Protein AF-A0A712CT53-F1 (afdb_monomer_lite)

InterPro domains:
  IPR019647 PhoP regulatory network protein YrbL [PF10707] (1-66)

Secondary structure (DSSP, 8-state):
-TTTTT--BS---GGGEEEEE-SSS-EEEEE-S-BS--SSS-HHHH-HHHHHHHHHHHHHHHHT-HHHHHHHHHHHS--------------

Sequence (91 aa):
YLLDNHIVTMSLKPQNILCQRISESEVVPVVCDNLGESTFIPLATWSTWCCERKLERVWQRFIAQPALAVALERDAQPKDKKRLALTSHEA

pLDDT: mean 77.39, std 14.01, range [36.91, 90.31]

Structure (mmCIF, N/CA/C/O backbone):
data_AF-A0A712CT53-F1
#
_entry.id   AF-A0A712CT53-F1
#
loop_
_atom_site.group_PDB
_atom_site.id
_atom_site.type_symbol
_atom_site.label_atom_id
_atom_site.label_alt_id
_atom_site.label_comp_id
_atom_site.label_asym_id
_atom_site.label_entity_id
_atom_site.label_seq_id
_atom_site.pdbx_PDB_ins_code
_atom_site.Cartn_x
_atom_site.Cartn_y
_atom_site.Cartn_z
_atom_site.occupancy
_atom_site.B_iso_or_equiv
_atom_site.auth_seq_id
_atom_site.auth_comp_id
_atom_site.auth_asym_id
_atom_site.auth_atom_id
_atom_site.pdbx_PDB_model_num
ATOM 1 N N . TYR A 1 1 ? -3.412 -9.802 -0.696 1.00 73.62 1 TYR A N 1
ATOM 2 C CA . TYR A 1 1 ? -4.086 -9.178 -1.856 1.00 73.62 1 TYR A CA 1
ATOM 3 C C . TYR A 1 1 ? -3.151 -8.310 -2.693 1.00 73.62 1 TYR A C 1
ATOM 5 O O . TYR A 1 1 ? -2.902 -8.681 -3.827 1.00 73.62 1 TYR A O 1
ATOM 13 N N . LEU A 1 2 ? -2.636 -7.172 -2.195 1.00 73.56 2 LEU A N 1
ATOM 14 C CA . LEU A 1 2 ? -1.833 -6.249 -3.026 1.00 73.56 2 LEU A CA 1
ATOM 15 C C . LEU A 1 2 ? -0.583 -6.910 -3.634 1.00 73.56 2 LEU A C 1
ATOM 17 O O . LEU A 1 2 ? -0.350 -6.781 -4.829 1.00 73.56 2 LEU A O 1
ATOM 21 N N . LEU A 1 3 ? 0.168 -7.665 -2.827 1.00 73.50 3 LEU A N 1
ATOM 22 C CA . LEU A 1 3 ? 1.325 -8.452 -3.277 1.00 73.50 3 LEU A CA 1
ATOM 23 C C . LEU A 1 3 ? 0.938 -9.516 -4.306 1.00 73.50 3 LEU A C 1
ATOM 25 O O . LEU A 1 3 ? 1.533 -9.575 -5.376 1.00 73.50 3 LEU A O 1
ATOM 29 N N . ASP A 1 4 ? -0.101 -10.290 -3.998 1.00 78.81 4 ASP A N 1
ATOM 30 C CA . ASP A 1 4 ? -0.558 -11.411 -4.829 1.00 78.81 4 ASP A CA 1
ATOM 31 C C . ASP A 1 4 ? -1.074 -10.967 -6.207 1.00 78.81 4 ASP A C 1
ATOM 33 O O . ASP A 1 4 ? -1.074 -11.755 -7.145 1.00 78.81 4 ASP A O 1
ATOM 37 N N . ASN A 1 5 ? -1.512 -9.707 -6.324 1.00 78.62 5 ASN A N 1
ATOM 38 C CA . ASN A 1 5 ? -2.028 -9.114 -7.562 1.00 78.62 5 ASN A CA 1
ATOM 39 C C . ASN A 1 5 ? -1.059 -8.098 -8.195 1.00 78.62 5 ASN A C 1
ATOM 41 O O . ASN A 1 5 ? -1.456 -7.374 -9.106 1.00 78.62 5 ASN A O 1
ATOM 45 N N . HIS A 1 6 ? 0.177 -7.987 -7.690 1.00 76.31 6 HIS A N 1
ATOM 46 C CA . HIS A 1 6 ? 1.190 -7.035 -8.177 1.00 76.31 6 HIS A CA 1
ATOM 47 C C . HIS A 1 6 ? 0.702 -5.579 -8.195 1.00 76.31 6 HIS A C 1
ATOM 49 O O . HIS A 1 6 ? 1.100 -4.769 -9.034 1.00 76.31 6 HIS A O 1
ATOM 55 N N . ILE A 1 7 ? -0.170 -5.234 -7.248 1.00 79.50 7 ILE A N 1
ATOM 56 C CA . ILE A 1 7 ? -0.709 -3.888 -7.102 1.00 79.50 7 ILE A CA 1
ATOM 57 C C . ILE A 1 7 ? 0.252 -3.089 -6.233 1.00 79.50 7 ILE A C 1
ATOM 59 O O . ILE A 1 7 ? 0.392 -3.306 -5.027 1.00 79.50 7 ILE A O 1
ATOM 63 N N . VAL A 1 8 ? 0.901 -2.126 -6.868 1.00 80.44 8 VAL A N 1
ATOM 64 C CA . VAL A 1 8 ? 1.815 -1.193 -6.222 1.00 80.44 8 VAL A CA 1
ATOM 65 C C . VAL A 1 8 ? 1.018 0.007 -5.717 1.00 80.44 8 VAL A C 1
ATOM 67 O O . VAL A 1 8 ? 0.095 0.458 -6.389 1.00 80.44 8 VAL A O 1
ATOM 70 N N . THR A 1 9 ? 1.381 0.551 -4.559 1.00 82.19 9 THR A N 1
ATOM 71 C CA . THR A 1 9 ? 0.917 1.878 -4.138 1.00 82.19 9 THR A CA 1
ATOM 72 C C . THR A 1 9 ? 2.029 2.909 -4.330 1.00 82.19 9 THR A C 1
ATOM 74 O O . THR A 1 9 ? 3.213 2.622 -4.105 1.00 82.19 9 THR A O 1
ATOM 77 N N . MET A 1 10 ? 1.665 4.110 -4.773 1.00 81.25 10 MET A N 1
ATOM 78 C CA . MET A 1 10 ? 2.606 5.212 -4.969 1.00 81.25 10 MET A CA 1
ATOM 79 C C . MET A 1 10 ? 3.121 5.759 -3.639 1.00 81.25 10 MET A C 1
ATOM 81 O O . MET A 1 10 ? 4.312 6.034 -3.480 1.00 81.25 10 MET A O 1
ATOM 85 N N . SER A 1 11 ? 2.213 5.910 -2.683 1.00 81.12 11 SER A N 1
ATOM 86 C CA . SER A 1 11 ? 2.493 6.402 -1.343 1.00 81.12 11 SER A CA 1
ATOM 87 C C . SER A 1 11 ? 1.640 5.670 -0.328 1.00 81.12 11 S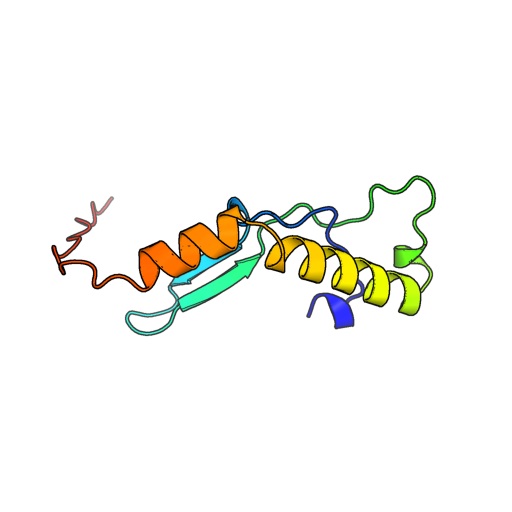ER A C 1
ATOM 89 O O . SER A 1 11 ? 0.699 4.969 -0.679 1.00 81.12 11 SER A O 1
ATOM 91 N N . LEU A 1 12 ? 1.991 5.822 0.942 1.00 84.81 12 LEU A N 1
ATOM 92 C CA . LEU A 1 12 ? 1.086 5.457 2.008 1.00 84.81 12 LEU A CA 1
ATOM 93 C C . LEU A 1 12 ? 1.071 6.538 3.072 1.00 84.81 12 LEU A C 1
ATOM 95 O O . LEU A 1 12 ? 2.108 6.864 3.662 1.00 84.81 12 LEU A O 1
ATOM 99 N N . LYS A 1 13 ? -0.112 7.101 3.292 1.00 83.88 13 LYS A N 1
ATOM 100 C CA . LYS A 1 13 ? -0.344 8.127 4.307 1.00 83.88 13 LYS A CA 1
ATOM 101 C C . LYS A 1 13 ? -1.292 7.600 5.385 1.00 83.88 13 LYS A C 1
ATOM 103 O O . LYS A 1 13 ? -2.244 6.907 5.044 1.00 83.88 13 LYS A O 1
ATOM 108 N N . PRO A 1 14 ? -1.118 7.985 6.663 1.00 82.31 14 PRO A N 1
ATOM 109 C CA . PRO A 1 14 ? -2.026 7.574 7.741 1.00 82.31 14 PRO A CA 1
ATOM 110 C C . PRO A 1 14 ? -3.481 7.953 7.470 1.00 82.31 14 PRO A C 1
ATOM 112 O O . PRO A 1 14 ? -4.388 7.195 7.772 1.00 82.31 14 PRO A O 1
ATOM 115 N N . GLN A 1 15 ? -3.686 9.096 6.816 1.00 82.44 15 GLN A N 1
ATOM 116 C CA . GLN A 1 15 ? -4.998 9.609 6.411 1.00 82.44 15 GLN A CA 1
ATOM 117 C C . GLN A 1 15 ? -5.695 8.731 5.359 1.00 82.44 15 GLN A C 1
ATOM 119 O O . GLN A 1 15 ? -6.913 8.782 5.233 1.00 82.44 15 GLN A O 1
ATOM 124 N N . ASN A 1 16 ? -4.925 7.929 4.621 1.00 83.94 16 ASN A N 1
ATOM 125 C CA . ASN A 1 16 ? -5.406 7.045 3.564 1.00 83.94 16 ASN A CA 1
ATOM 126 C C . ASN A 1 16 ? -5.679 5.624 4.079 1.00 83.94 16 ASN A C 1
ATOM 128 O O . ASN A 1 16 ? -6.040 4.750 3.296 1.00 83.94 16 ASN A O 1
ATOM 132 N N . ILE A 1 17 ? -5.509 5.369 5.381 1.00 85.88 17 ILE A N 1
ATOM 133 C CA . ILE A 1 17 ? -5.942 4.125 6.016 1.00 85.88 17 ILE A CA 1
ATOM 134 C C . ILE A 1 17 ? -7.239 4.417 6.758 1.00 85.88 17 ILE A C 1
ATOM 136 O O . ILE A 1 17 ? -7.256 5.118 7.768 1.00 85.88 17 ILE A O 1
ATOM 140 N N . LEU A 1 18 ? -8.333 3.889 6.227 1.00 86.44 18 LEU A N 1
ATOM 141 C CA . LEU A 1 18 ? -9.668 4.061 6.774 1.00 86.44 18 LEU A CA 1
ATOM 142 C C . LEU A 1 18 ? -10.063 2.841 7.598 1.00 86.44 18 LEU A C 1
ATOM 144 O O . LEU A 1 18 ? -9.625 1.726 7.339 1.00 86.44 18 LEU A O 1
ATOM 148 N N . CYS A 1 19 ? -10.939 3.050 8.571 1.00 86.62 19 CYS A N 1
ATOM 149 C CA . CYS A 1 19 ? -11.547 1.975 9.341 1.00 86.62 19 CYS A CA 1
ATOM 150 C C . CYS A 1 19 ? -12.952 1.718 8.798 1.00 86.62 19 CYS A C 1
ATOM 152 O O . CYS A 1 19 ? -13.866 2.506 9.042 1.00 86.62 19 CYS A O 1
ATOM 154 N N . GLN A 1 20 ? -13.139 0.620 8.070 1.00 87.25 20 GLN A N 1
ATOM 155 C CA . GLN A 1 20 ? -14.460 0.181 7.642 1.00 87.25 20 GLN A CA 1
ATOM 156 C C . GLN A 1 20 ? -15.103 -0.635 8.762 1.00 87.25 20 GLN A C 1
ATOM 158 O O . GLN A 1 20 ? -14.634 -1.715 9.113 1.00 87.25 20 GLN A O 1
ATOM 163 N N . ARG A 1 21 ? -16.196 -0.125 9.328 1.00 86.12 21 ARG A N 1
ATOM 164 C CA . ARG A 1 21 ? -17.005 -0.868 10.297 1.00 86.12 21 ARG A CA 1
ATOM 165 C C . ARG A 1 21 ? -17.933 -1.820 9.543 1.00 86.12 21 ARG A C 1
ATOM 167 O O . ARG A 1 21 ? -18.799 -1.356 8.807 1.00 86.12 21 ARG A O 1
ATOM 174 N N . ILE A 1 22 ? -17.738 -3.126 9.714 1.00 87.19 22 ILE A N 1
ATOM 175 C CA . ILE A 1 22 ? -18.568 -4.169 9.083 1.00 87.19 22 ILE A CA 1
ATOM 176 C C . ILE A 1 22 ? -19.732 -4.546 10.005 1.00 87.19 22 ILE A C 1
ATOM 178 O O . ILE A 1 22 ? -20.845 -4.785 9.547 1.00 87.19 22 ILE A O 1
ATOM 182 N N . SER A 1 23 ? -19.497 -4.545 11.318 1.00 87.12 23 SER A N 1
ATOM 183 C CA . SER A 1 23 ? -20.518 -4.818 12.330 1.00 87.12 23 SER A CA 1
ATOM 184 C C . SER A 1 23 ? -20.294 -3.965 13.576 1.00 87.12 23 SER A C 1
ATOM 186 O O . SER A 1 23 ? -19.355 -3.169 13.653 1.00 87.12 23 SER A O 1
ATOM 188 N N . GLU A 1 24 ? -21.139 -4.119 14.598 1.00 81.19 24 GLU A N 1
ATOM 189 C CA . GLU A 1 24 ? -20.925 -3.380 15.840 1.00 81.19 24 GLU A CA 1
ATOM 190 C C . GLU A 1 24 ? -19.591 -3.697 16.522 1.00 81.19 24 GLU A C 1
ATOM 192 O O . GLU A 1 24 ? -19.045 -2.822 17.196 1.00 81.19 24 GLU A O 1
ATOM 197 N N . SER A 1 25 ? -19.079 -4.908 16.295 1.00 84.75 25 SER A N 1
ATOM 198 C CA . SER A 1 25 ? -17.878 -5.461 16.925 1.00 84.75 25 SER A CA 1
ATOM 199 C C . SER A 1 25 ? -16.676 -5.576 15.986 1.00 84.75 25 SER A C 1
ATOM 201 O O . SER A 1 25 ? -15.557 -5.758 16.458 1.00 84.75 25 SER A O 1
ATOM 203 N N . GLU A 1 26 ? -16.887 -5.448 14.674 1.00 84.06 26 GLU A N 1
ATOM 204 C CA . GLU A 1 26 ? -15.861 -5.709 13.669 1.00 84.06 26 GLU A CA 1
ATOM 205 C C . GLU A 1 26 ? -15.526 -4.454 12.867 1.00 84.06 26 GLU A C 1
ATOM 207 O O . GLU A 1 26 ? -16.388 -3.811 12.255 1.00 84.06 26 GLU A O 1
ATOM 212 N N . VAL A 1 27 ? -14.236 -4.132 12.857 1.00 86.81 27 VAL A N 1
ATOM 213 C CA . VAL A 1 27 ? -13.656 -3.033 12.095 1.00 86.81 27 VAL A CA 1
ATOM 214 C C . VAL A 1 27 ? -12.483 -3.581 11.301 1.00 86.81 27 VAL A C 1
ATOM 216 O O . VAL A 1 27 ? -11.580 -4.194 11.868 1.00 86.81 27 VAL A O 1
ATOM 219 N N . VAL A 1 28 ? -12.488 -3.335 9.995 1.00 86.75 28 VAL A N 1
ATOM 220 C CA . VAL A 1 28 ? -11.434 -3.758 9.075 1.00 86.75 28 VAL A CA 1
ATOM 221 C C . VAL A 1 28 ? -10.724 -2.522 8.526 1.00 86.75 28 VAL A C 1
ATOM 223 O O . VAL A 1 28 ? -11.386 -1.601 8.040 1.00 86.75 28 VAL A O 1
ATOM 226 N N . PRO A 1 29 ? -9.384 -2.460 8.595 1.00 83.25 29 PRO A N 1
ATOM 227 C CA . PRO A 1 29 ? -8.638 -1.383 7.970 1.00 83.25 29 PRO A CA 1
ATOM 228 C C . PRO A 1 29 ? -8.666 -1.535 6.445 1.00 83.25 29 PRO A C 1
ATOM 230 O O . PRO A 1 29 ? -8.368 -2.599 5.903 1.00 83.25 29 PRO A O 1
ATOM 233 N N . VAL A 1 30 ? -8.986 -0.451 5.749 1.00 86.06 30 VAL A N 1
ATOM 234 C CA . VAL A 1 30 ? -9.023 -0.361 4.290 1.00 86.06 30 VAL A CA 1
ATOM 235 C C . VAL A 1 30 ? -8.016 0.685 3.844 1.00 86.06 30 VAL A C 1
ATOM 237 O O . VAL A 1 30 ? -8.006 1.811 4.338 1.00 86.06 30 VAL A O 1
ATOM 240 N N . VAL A 1 31 ? -7.158 0.314 2.898 1.00 85.31 31 VAL A N 1
ATOM 241 C CA . VAL A 1 31 ? -6.200 1.241 2.291 1.00 85.31 31 VAL A CA 1
ATOM 242 C C . VAL A 1 31 ? -6.867 1.926 1.099 1.00 85.31 31 VAL A C 1
ATOM 244 O O . VAL A 1 31 ? -7.181 1.281 0.102 1.00 85.31 31 VAL A O 1
ATOM 247 N N . CYS A 1 32 ? -7.053 3.236 1.203 1.00 82.56 32 CYS A N 1
ATOM 248 C CA . CYS A 1 32 ? -7.580 4.122 0.170 1.00 82.56 32 CYS A CA 1
ATOM 249 C C . CYS A 1 32 ? -6.484 5.108 -0.258 1.00 82.56 32 CYS A C 1
ATOM 251 O O . CYS A 1 32 ? -6.541 6.292 0.063 1.00 82.56 32 CYS A O 1
ATOM 253 N N . ASP A 1 33 ? -5.454 4.610 -0.943 1.00 82.12 33 ASP A N 1
ATOM 254 C CA . ASP A 1 33 ? -4.340 5.421 -1.454 1.00 82.12 33 ASP A CA 1
ATOM 255 C C . ASP A 1 33 ? -4.239 5.325 -2.983 1.00 82.12 33 ASP A C 1
ATOM 257 O O . ASP A 1 33 ? -4.919 4.526 -3.631 1.00 82.12 33 ASP A O 1
ATOM 261 N N . ASN A 1 34 ? -3.358 6.136 -3.560 1.00 81.38 34 ASN A N 1
ATOM 262 C CA . ASN A 1 34 ? -3.048 6.147 -4.977 1.00 81.38 34 ASN A CA 1
ATOM 263 C C . ASN A 1 34 ? -2.373 4.829 -5.379 1.00 81.38 34 ASN A C 1
ATOM 265 O O . ASN A 1 34 ? -1.187 4.605 -5.114 1.00 81.38 34 ASN A O 1
ATOM 269 N N . LEU A 1 35 ? -3.131 3.972 -6.061 1.00 79.06 35 LEU A N 1
ATOM 270 C CA . LEU A 1 35 ? -2.623 2.753 -6.679 1.00 79.06 35 LEU A CA 1
ATOM 271 C C . LEU A 1 35 ? -1.855 3.082 -7.966 1.00 79.06 35 LEU A C 1
ATOM 273 O O . LEU A 1 35 ? -2.201 4.010 -8.696 1.00 79.06 35 LEU A O 1
ATOM 277 N N . GLY A 1 36 ? -0.830 2.288 -8.256 1.00 77.50 36 GLY A N 1
ATOM 278 C CA . GLY A 1 36 ? -0.009 2.392 -9.453 1.00 77.50 36 GLY A CA 1
ATOM 279 C C . GLY A 1 36 ? 1.449 2.756 -9.184 1.00 77.50 36 GLY A C 1
ATOM 280 O O . GLY A 1 36 ? 1.940 2.816 -8.053 1.00 77.50 36 GLY A O 1
ATOM 281 N N . GLU A 1 37 ? 2.161 2.972 -10.282 1.00 82.31 37 GLU A N 1
ATOM 282 C CA . GLU A 1 37 ? 3.572 3.324 -10.307 1.00 82.31 37 GLU A CA 1
ATOM 283 C C . GLU A 1 37 ? 3.735 4.710 -10.933 1.00 82.31 37 GLU A C 1
ATOM 285 O O . GLU A 1 37 ? 3.164 4.990 -11.984 1.00 82.31 37 GLU A O 1
ATOM 290 N N . SER A 1 38 ? 4.516 5.575 -10.290 1.00 81.06 38 SER A N 1
ATOM 291 C CA . SER A 1 38 ? 4.849 6.909 -10.808 1.00 81.06 38 SER A CA 1
ATOM 292 C C . SER A 1 38 ? 6.330 7.069 -11.103 1.00 81.06 38 SER A C 1
ATOM 294 O O . SER A 1 38 ? 6.785 8.175 -11.398 1.00 81.06 38 SER A O 1
ATOM 296 N N . THR A 1 39 ? 7.119 6.005 -10.949 1.00 81.69 39 THR A N 1
ATOM 297 C CA . THR A 1 39 ? 8.524 6.031 -11.335 1.00 81.69 39 THR A CA 1
ATOM 298 C C . THR A 1 39 ? 8.648 6.073 -12.850 1.00 81.69 39 THR A C 1
ATOM 300 O O . THR A 1 39 ? 7.927 5.391 -13.571 1.00 81.69 39 THR A O 1
ATOM 303 N N . PHE A 1 40 ? 9.622 6.845 -13.333 1.00 82.88 40 PHE A N 1
ATOM 304 C CA . PHE A 1 40 ? 9.922 6.977 -14.761 1.00 82.88 40 PHE A CA 1
ATOM 305 C C . PHE A 1 40 ? 10.183 5.623 -15.444 1.00 82.88 40 PHE A C 1
ATOM 307 O O . PHE A 1 40 ? 9.803 5.420 -16.591 1.00 82.88 40 PHE A O 1
ATOM 314 N N . ILE A 1 41 ? 10.791 4.681 -14.713 1.00 85.38 41 ILE A N 1
ATOM 315 C CA . ILE A 1 41 ? 10.937 3.284 -15.130 1.00 85.38 41 ILE A CA 1
ATOM 316 C C . ILE A 1 41 ? 10.075 2.422 -14.195 1.00 85.38 41 ILE A C 1
ATOM 318 O O . ILE A 1 41 ? 10.387 2.347 -12.9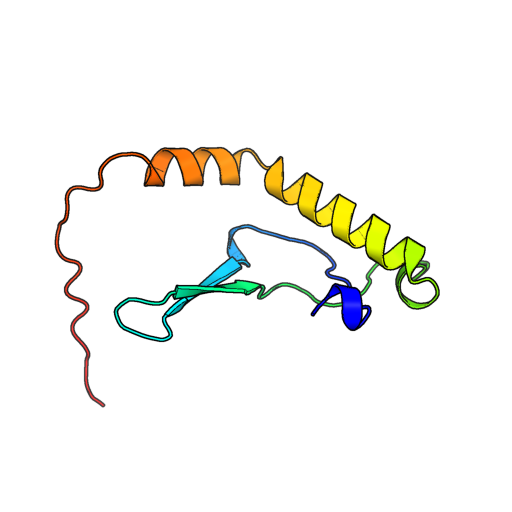99 1.00 85.38 41 ILE A O 1
ATOM 322 N N . PRO A 1 42 ? 9.008 1.769 -14.686 1.00 83.38 42 PRO A N 1
ATOM 323 C CA . PRO A 1 42 ? 8.060 1.044 -13.847 1.00 83.38 42 PRO A CA 1
ATOM 324 C C . PRO A 1 42 ? 8.532 -0.390 -13.558 1.00 83.38 42 PRO A C 1
ATOM 326 O O . PRO A 1 42 ? 7.888 -1.371 -13.920 1.00 83.38 42 PRO A O 1
ATOM 329 N N . LEU A 1 43 ? 9.679 -0.536 -12.887 1.00 86.00 43 LEU A N 1
ATOM 330 C CA . LEU A 1 43 ? 10.281 -1.852 -12.614 1.00 86.00 43 LEU A CA 1
ATOM 331 C C . LEU A 1 43 ? 9.350 -2.788 -11.832 1.00 86.00 43 LEU A C 1
ATOM 333 O O . LEU A 1 43 ? 9.366 -3.996 -12.049 1.00 86.00 43 LEU A O 1
ATOM 337 N N . ALA A 1 44 ? 8.530 -2.235 -10.938 1.00 83.50 44 ALA A N 1
ATOM 338 C CA . ALA A 1 44 ? 7.561 -3.000 -10.160 1.00 83.50 44 ALA A CA 1
ATOM 339 C C . ALA A 1 44 ? 6.429 -3.594 -11.019 1.00 83.50 44 ALA A C 1
ATOM 341 O O . ALA A 1 44 ? 5.828 -4.583 -10.620 1.00 83.50 44 ALA A O 1
ATOM 342 N N . THR A 1 45 ? 6.170 -3.039 -12.206 1.00 82.56 45 THR A N 1
ATOM 343 C CA . THR A 1 45 ? 5.201 -3.589 -13.166 1.00 82.56 45 THR A CA 1
ATOM 344 C C . THR A 1 45 ? 5.757 -4.806 -13.905 1.00 82.56 45 THR A C 1
ATOM 346 O O . THR A 1 45 ? 4.996 -5.684 -14.294 1.00 82.56 45 THR A O 1
ATOM 349 N N . TRP A 1 46 ? 7.075 -4.875 -14.111 1.00 84.38 46 TRP A N 1
ATOM 350 C CA . TRP A 1 46 ? 7.712 -5.944 -14.896 1.00 84.38 46 TRP A CA 1
ATOM 351 C C . TRP A 1 46 ? 8.387 -7.018 -14.045 1.00 84.38 46 TRP A C 1
ATOM 353 O O . TRP A 1 46 ? 8.693 -8.096 -14.546 1.00 84.38 46 TRP A O 1
ATOM 363 N N . SER A 1 47 ? 8.641 -6.735 -12.768 1.00 88.12 47 SER A N 1
ATOM 364 C CA . SER A 1 47 ? 9.315 -7.648 -11.851 1.00 88.12 47 SER A CA 1
ATOM 365 C C . SER A 1 47 ? 8.586 -7.721 -10.517 1.00 88.12 47 SER A C 1
ATOM 367 O O . SER A 1 47 ? 8.484 -6.734 -9.783 1.00 88.12 47 SER A O 1
ATOM 369 N N . THR A 1 48 ? 8.150 -8.932 -10.167 1.00 86.69 48 THR A N 1
ATOM 370 C CA . THR A 1 48 ? 7.532 -9.234 -8.871 1.00 86.69 48 THR A CA 1
ATOM 371 C C . THR A 1 48 ? 8.464 -8.893 -7.715 1.00 86.69 48 THR A C 1
ATOM 373 O O . THR A 1 48 ? 8.047 -8.238 -6.767 1.00 86.69 48 THR A O 1
ATOM 376 N N . TRP A 1 49 ? 9.753 -9.214 -7.839 1.00 90.00 49 TRP A N 1
ATOM 377 C CA . TRP A 1 49 ? 10.746 -8.877 -6.820 1.00 90.00 49 TRP A CA 1
ATOM 378 C C . TRP A 1 49 ? 10.856 -7.360 -6.599 1.00 90.00 49 TRP A C 1
ATOM 380 O O . TRP A 1 49 ? 10.916 -6.881 -5.463 1.00 90.00 49 TRP A O 1
ATOM 390 N N . CYS A 1 50 ? 10.830 -6.571 -7.681 1.00 88.31 50 CYS A N 1
ATOM 391 C CA . CYS A 1 50 ? 10.831 -5.112 -7.576 1.00 88.31 50 CYS A CA 1
ATOM 392 C C . CYS A 1 50 ? 9.544 -4.583 -6.926 1.00 88.31 50 CYS A C 1
ATOM 394 O O . CYS A 1 50 ? 9.621 -3.637 -6.137 1.00 88.31 50 CYS A O 1
ATOM 396 N N . CYS A 1 51 ? 8.389 -5.187 -7.226 1.00 88.06 51 CYS A N 1
ATOM 397 C CA . CYS A 1 51 ? 7.106 -4.870 -6.597 1.00 88.06 51 CYS A CA 1
ATOM 398 C C . CYS A 1 51 ? 7.148 -5.114 -5.084 1.00 88.06 51 CYS A C 1
ATOM 400 O O . CYS A 1 51 ? 6.883 -4.193 -4.310 1.00 88.06 51 CYS A O 1
ATOM 402 N N . GLU A 1 52 ? 7.572 -6.304 -4.659 1.00 89.19 52 GLU A N 1
ATOM 403 C CA . GLU A 1 52 ? 7.692 -6.689 -3.249 1.00 89.19 52 GLU A CA 1
ATOM 404 C C . GLU A 1 52 ? 8.595 -5.727 -2.475 1.00 89.19 52 GLU A C 1
ATOM 406 O O . GLU A 1 52 ? 8.181 -5.119 -1.486 1.00 89.19 52 GLU A O 1
ATOM 411 N N . ARG A 1 53 ? 9.814 -5.500 -2.976 1.00 90.25 53 ARG A N 1
ATOM 412 C CA . ARG A 1 53 ? 10.787 -4.589 -2.355 1.00 90.25 53 ARG A CA 1
ATOM 413 C C . ARG A 1 53 ? 10.307 -3.146 -2.341 1.00 90.25 53 ARG A C 1
ATOM 415 O O . ARG A 1 53 ? 10.691 -2.372 -1.462 1.00 90.25 53 ARG A O 1
ATOM 422 N N . LYS A 1 54 ? 9.539 -2.717 -3.344 1.00 89.06 54 LYS A N 1
ATOM 423 C CA . LYS A 1 54 ? 8.962 -1.373 -3.348 1.00 89.06 54 LYS A CA 1
ATOM 424 C C . LYS A 1 54 ? 7.873 -1.257 -2.287 1.00 89.06 54 LYS A C 1
ATOM 426 O O . LYS A 1 54 ? 7.920 -0.306 -1.508 1.00 89.06 54 LYS A O 1
ATOM 431 N N . LEU A 1 55 ? 6.950 -2.211 -2.228 1.00 88.00 55 LEU A N 1
ATOM 432 C CA . LEU A 1 55 ? 5.860 -2.190 -1.260 1.00 88.00 55 LEU A CA 1
ATOM 433 C C . LEU A 1 55 ? 6.386 -2.263 0.176 1.00 88.00 55 LEU A C 1
ATOM 435 O O . LEU A 1 55 ? 5.980 -1.466 1.016 1.00 88.00 55 LEU A O 1
ATOM 439 N N . GLU A 1 56 ? 7.361 -3.135 0.431 1.00 89.81 56 GLU A N 1
ATOM 440 C CA . GLU A 1 56 ? 8.031 -3.246 1.726 1.00 89.81 56 GLU A CA 1
ATOM 441 C C . GLU A 1 56 ? 8.651 -1.912 2.151 1.00 89.81 56 GLU A C 1
ATOM 443 O O . GLU A 1 56 ? 8.411 -1.444 3.260 1.00 89.81 56 GLU A O 1
ATOM 448 N N . ARG A 1 57 ? 9.377 -1.230 1.254 1.00 89.81 57 ARG A N 1
ATOM 449 C CA . ARG A 1 57 ? 9.944 0.096 1.546 1.00 89.81 57 ARG A CA 1
ATOM 450 C C . ARG A 1 57 ? 8.873 1.137 1.858 1.00 89.81 57 ARG A C 1
ATOM 452 O O . ARG A 1 57 ? 9.089 1.968 2.738 1.00 89.81 57 ARG A O 1
ATOM 459 N N . VAL A 1 58 ? 7.749 1.128 1.142 1.00 88.69 58 VAL A N 1
ATOM 460 C CA . VAL A 1 58 ? 6.627 2.039 1.421 1.00 88.69 58 VAL A CA 1
ATOM 461 C C . VAL A 1 58 ? 6.047 1.756 2.805 1.00 88.69 58 VAL A C 1
ATOM 463 O O . VAL A 1 58 ? 5.839 2.691 3.575 1.00 88.69 58 VAL A O 1
ATOM 466 N N . TRP A 1 59 ? 5.867 0.483 3.153 1.00 88.06 59 TRP A N 1
ATOM 467 C CA . TRP A 1 59 ? 5.335 0.073 4.450 1.00 88.06 59 TRP A CA 1
ATOM 468 C C . TRP A 1 59 ? 6.281 0.425 5.604 1.00 88.06 59 TRP A C 1
ATOM 470 O O . TRP A 1 59 ? 5.860 1.008 6.598 1.00 88.06 59 TRP A O 1
ATOM 480 N N . GLN A 1 60 ? 7.583 0.178 5.440 1.00 90.31 60 GLN A N 1
ATOM 481 C CA . GLN A 1 60 ? 8.607 0.566 6.414 1.00 90.31 60 GLN A CA 1
ATOM 482 C C . GLN A 1 60 ? 8.6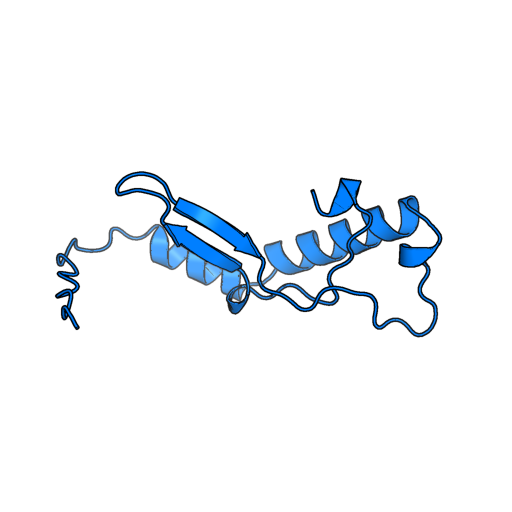32 2.080 6.635 1.00 90.31 60 GLN A C 1
ATOM 484 O O . GLN A 1 60 ? 8.648 2.550 7.770 1.00 90.31 60 GLN A O 1
ATOM 489 N N . ARG A 1 61 ? 8.573 2.863 5.550 1.00 89.38 61 ARG A N 1
ATOM 490 C CA . ARG A 1 61 ? 8.494 4.327 5.641 1.00 89.38 61 ARG A CA 1
ATOM 491 C C . ARG A 1 61 ? 7.243 4.781 6.367 1.00 89.38 61 ARG A C 1
ATOM 493 O O . ARG A 1 61 ? 7.331 5.736 7.122 1.00 89.38 61 ARG A O 1
ATOM 500 N N . PHE A 1 62 ? 6.111 4.131 6.121 1.00 87.94 62 PHE A N 1
ATOM 501 C CA . PHE A 1 62 ? 4.852 4.427 6.789 1.00 87.94 62 PHE A CA 1
ATOM 502 C C . PHE A 1 62 ? 4.917 4.159 8.295 1.00 87.94 62 PHE A C 1
ATOM 504 O O . PHE A 1 62 ? 4.588 5.047 9.075 1.00 87.94 62 PHE A O 1
ATOM 511 N N . ILE A 1 63 ? 5.409 2.984 8.698 1.00 87.69 63 ILE A N 1
ATOM 512 C CA . ILE A 1 63 ? 5.563 2.611 10.112 1.00 87.69 63 ILE A CA 1
ATOM 513 C C . ILE A 1 63 ? 6.524 3.568 10.827 1.00 87.69 63 ILE A C 1
ATOM 515 O O . ILE A 1 63 ? 6.277 3.963 11.962 1.00 87.69 63 ILE A O 1
ATOM 519 N N . ALA A 1 64 ? 7.591 3.990 10.148 1.00 88.56 64 ALA A N 1
ATOM 520 C CA . ALA A 1 64 ? 8.566 4.931 10.687 1.00 88.56 64 ALA A CA 1
ATOM 521 C C . ALA A 1 64 ? 8.060 6.387 10.778 1.00 88.56 64 ALA A C 1
ATOM 523 O O . ALA A 1 64 ? 8.801 7.248 11.255 1.00 88.56 64 ALA A O 1
ATOM 524 N N . GLN A 1 65 ? 6.842 6.712 10.316 1.00 86.62 65 GLN A N 1
ATOM 525 C CA . GLN A 1 65 ? 6.334 8.086 10.386 1.00 86.62 65 GLN A CA 1
ATOM 526 C C . GLN A 1 65 ? 6.073 8.497 11.844 1.00 86.62 65 GLN A C 1
ATOM 528 O O . GLN A 1 65 ? 5.234 7.885 12.508 1.00 86.62 65 GLN A O 1
ATOM 533 N N . PRO A 1 66 ? 6.670 9.603 12.329 1.00 83.38 66 PRO A N 1
ATOM 534 C CA . PRO A 1 66 ? 6.426 10.088 13.690 1.00 83.38 66 PRO A CA 1
ATOM 535 C C . PRO A 1 66 ? 4.947 10.384 13.964 1.00 83.38 66 PRO A C 1
ATOM 537 O O . PRO A 1 66 ? 4.457 10.159 15.064 1.00 83.38 66 PRO A O 1
ATOM 540 N N . ALA A 1 67 ? 4.211 10.844 12.947 1.00 80.06 67 ALA A N 1
ATOM 541 C CA . ALA A 1 67 ? 2.779 11.111 13.051 1.00 80.06 67 ALA A CA 1
ATOM 542 C C . ALA A 1 67 ? 1.960 9.855 13.397 1.00 80.06 67 ALA A C 1
ATOM 544 O O . ALA A 1 67 ? 0.971 9.960 14.119 1.00 80.06 67 ALA A O 1
ATOM 545 N N . LEU A 1 68 ? 2.380 8.680 12.913 1.00 80.94 68 LEU A N 1
ATOM 546 C CA . LEU A 1 68 ? 1.741 7.410 13.247 1.00 80.94 68 LEU A CA 1
ATOM 547 C C . LEU A 1 68 ? 2.031 7.025 14.701 1.00 80.94 68 LEU A C 1
ATOM 549 O O . LEU A 1 68 ? 1.103 6.678 15.424 1.00 80.94 68 LEU A O 1
ATOM 553 N N . ALA A 1 69 ? 3.282 7.157 15.151 1.00 80.38 69 ALA A N 1
ATOM 554 C CA . ALA A 1 69 ? 3.655 6.899 16.543 1.00 80.38 69 ALA A CA 1
ATOM 555 C C . ALA A 1 69 ? 2.860 7.785 17.520 1.00 80.38 69 ALA A C 1
ATOM 557 O O . ALA A 1 69 ? 2.244 7.279 18.454 1.00 80.38 69 ALA A O 1
ATOM 558 N N . VAL A 1 70 ? 2.765 9.090 17.239 1.00 81.50 70 VAL A N 1
ATOM 559 C CA . VAL A 1 70 ? 1.980 10.037 18.050 1.00 81.50 70 VAL A CA 1
ATOM 560 C C . VAL A 1 70 ? 0.485 9.692 18.051 1.00 81.50 70 VAL A C 1
ATOM 562 O O . VAL A 1 70 ? -0.184 9.844 19.073 1.00 81.50 70 VAL A O 1
ATOM 565 N N . ALA A 1 71 ? -0.070 9.240 16.921 1.00 76.50 71 ALA A N 1
ATOM 566 C CA . ALA A 1 71 ? -1.467 8.811 16.851 1.00 76.50 71 ALA A CA 1
ATOM 567 C C . ALA A 1 71 ? -1.727 7.554 17.700 1.00 76.50 71 ALA A C 1
ATOM 569 O O . ALA A 1 71 ? -2.707 7.516 18.442 1.00 76.50 71 ALA A O 1
ATOM 570 N N . LEU A 1 72 ? -0.821 6.572 17.652 1.00 78.31 72 LEU A N 1
ATOM 571 C CA . LEU A 1 72 ? -0.902 5.351 18.459 1.00 78.31 72 LEU A CA 1
ATOM 572 C C . LEU A 1 72 ? -0.789 5.648 19.963 1.00 78.31 72 LEU A C 1
ATOM 574 O O . LEU A 1 72 ? -1.560 5.108 20.753 1.00 78.31 72 LEU A O 1
ATOM 578 N N . GLU A 1 73 ? 0.113 6.547 20.366 1.00 77.19 73 GLU A N 1
ATOM 579 C CA . GLU A 1 73 ? 0.249 6.975 21.767 1.00 77.19 73 GLU A CA 1
ATOM 580 C C . GLU A 1 73 ? -1.002 7.703 22.283 1.00 77.19 73 GLU A C 1
ATOM 582 O O . GLU A 1 73 ? -1.416 7.497 23.425 1.00 77.19 73 GLU A O 1
ATOM 587 N N . ARG A 1 74 ? -1.641 8.527 21.442 1.00 72.50 74 ARG A N 1
ATOM 588 C CA . ARG A 1 74 ? -2.894 9.222 21.781 1.00 72.50 74 ARG A CA 1
ATOM 589 C C . ARG A 1 74 ? -4.071 8.273 21.980 1.00 72.50 74 ARG A C 1
ATOM 591 O O . ARG A 1 74 ? -4.901 8.535 22.845 1.00 72.50 74 ARG A O 1
ATOM 598 N N . ASP A 1 75 ? -4.153 7.200 21.199 1.00 64.31 75 ASP A N 1
ATOM 599 C CA . ASP A 1 75 ? -5.215 6.198 21.332 1.00 64.31 75 ASP A CA 1
ATOM 600 C C . ASP A 1 75 ? -4.970 5.210 22.484 1.00 64.31 75 ASP A C 1
ATOM 602 O O . ASP A 1 75 ? -5.931 4.657 23.020 1.00 64.31 75 ASP A O 1
ATOM 606 N N . ALA A 1 76 ? -3.716 5.023 22.910 1.00 61.56 76 ALA A N 1
ATOM 607 C CA . ALA A 1 76 ? -3.365 4.223 24.085 1.00 61.56 76 ALA A CA 1
ATOM 608 C C . ALA A 1 76 ? -3.711 4.910 25.421 1.00 61.56 76 ALA A C 1
ATOM 610 O O . ALA A 1 76 ? -3.793 4.245 26.456 1.00 61.56 76 ALA A O 1
ATOM 611 N N . GLN A 1 77 ? -3.930 6.230 25.421 1.00 55.25 77 GLN A N 1
ATOM 612 C CA . GLN A 1 77 ? -4.472 6.930 26.583 1.00 55.25 77 GLN A CA 1
ATOM 613 C C . GLN A 1 77 ? -5.951 6.555 26.766 1.00 55.25 77 GLN A C 1
ATOM 615 O O . GLN A 1 77 ? -6.702 6.549 25.787 1.00 55.25 77 GLN A O 1
ATOM 620 N N . PRO A 1 78 ? -6.410 6.256 27.996 1.00 50.19 78 PRO A N 1
ATOM 621 C CA . PRO A 1 78 ? -7.799 5.899 28.238 1.00 50.19 78 PRO A CA 1
ATOM 622 C C . PRO A 1 78 ? -8.698 7.073 27.841 1.00 50.19 78 PRO A C 1
ATOM 624 O O . PRO A 1 78 ? -8.797 8.075 28.546 1.00 50.19 78 PRO A O 1
ATOM 627 N N . LYS A 1 79 ? -9.352 6.954 26.681 1.00 56.00 79 LYS A N 1
ATOM 628 C CA . LYS A 1 79 ? -10.405 7.879 26.271 1.00 56.00 79 LYS A CA 1
ATOM 629 C C . LYS A 1 79 ? -11.539 7.741 27.275 1.00 56.00 79 LYS A C 1
ATOM 631 O O . LYS A 1 79 ? -12.208 6.705 27.313 1.00 56.00 79 LYS A O 1
ATOM 636 N N . ASP A 1 80 ? -11.761 8.790 28.064 1.00 53.88 80 ASP A N 1
ATOM 637 C CA . ASP A 1 80 ? -13.010 8.987 28.792 1.00 53.88 80 ASP A CA 1
ATOM 638 C C . ASP A 1 80 ? -14.157 8.703 27.820 1.00 53.88 80 ASP A C 1
ATOM 640 O O . ASP A 1 80 ? -14.319 9.395 26.809 1.00 53.88 80 ASP A O 1
ATOM 644 N N . LYS A 1 81 ? -14.910 7.628 28.082 1.00 47.75 81 L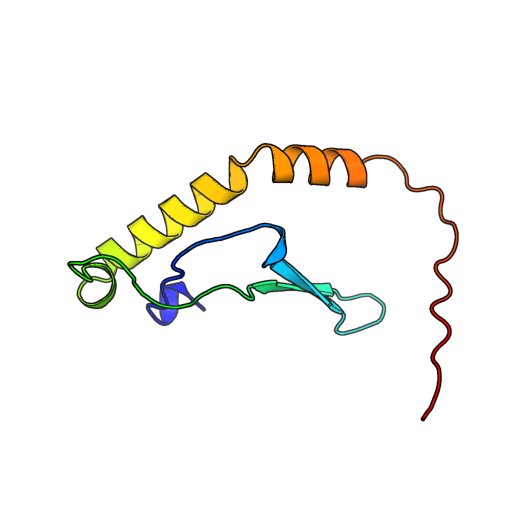YS A N 1
ATOM 645 C CA . LYS A 1 81 ? -16.016 7.150 27.246 1.00 47.75 81 LYS A CA 1
ATOM 646 C C . LYS A 1 81 ? -17.178 8.147 27.295 1.00 47.75 81 LYS A C 1
ATOM 648 O O . LYS A 1 81 ? -18.254 7.841 27.802 1.00 47.75 81 LYS A O 1
ATOM 653 N N . LYS A 1 82 ? -17.017 9.339 26.723 1.00 45.03 82 LYS A N 1
ATOM 654 C CA . LYS A 1 82 ? -18.159 10.140 26.293 1.00 45.03 82 LYS A CA 1
ATOM 655 C C . LYS A 1 82 ? -18.680 9.509 25.015 1.00 45.03 82 LYS A C 1
ATOM 657 O O . LYS A 1 82 ? -18.179 9.744 23.922 1.00 45.03 82 LYS A O 1
ATOM 662 N N . ARG A 1 83 ? -19.649 8.620 25.235 1.00 45.31 83 ARG A N 1
ATOM 663 C CA . ARG A 1 83 ? -20.590 8.021 24.288 1.00 45.31 83 ARG A CA 1
ATOM 664 C C . ARG A 1 83 ? -20.817 8.972 23.103 1.00 45.31 83 ARG A C 1
ATOM 666 O O . ARG A 1 83 ? -21.605 9.907 23.201 1.00 45.31 83 ARG A O 1
ATOM 673 N N . LEU A 1 84 ? -20.100 8.747 22.002 1.00 49.16 84 LEU A N 1
ATOM 674 C CA . LEU A 1 84 ? -20.399 9.356 20.709 1.00 49.16 84 LEU A CA 1
ATOM 675 C C . LEU A 1 84 ? -21.711 8.731 20.232 1.00 49.16 84 LEU A C 1
ATOM 677 O O . LEU A 1 84 ? -21.724 7.730 19.521 1.00 49.16 84 LEU A O 1
ATOM 681 N N . ALA A 1 85 ? -22.824 9.277 20.716 1.00 42.84 85 ALA A N 1
ATOM 682 C CA . ALA A 1 85 ? -24.136 9.033 20.150 1.00 42.84 85 ALA A CA 1
ATOM 683 C C . ALA A 1 85 ? -24.172 9.757 18.800 1.00 42.84 85 ALA A C 1
ATOM 685 O O . ALA A 1 85 ? -24.498 10.938 18.720 1.00 42.84 85 ALA A O 1
ATOM 686 N N . LEU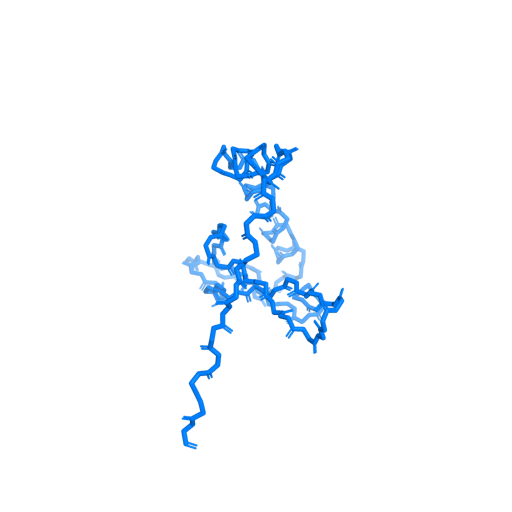 A 1 86 ? -23.743 9.060 17.750 1.00 50.78 86 LEU A N 1
ATOM 687 C CA . LEU A 1 86 ? -23.998 9.467 16.376 1.00 50.78 86 LEU A CA 1
ATOM 688 C C . LEU A 1 86 ? -25.495 9.278 16.138 1.00 50.78 86 LEU A C 1
ATOM 690 O O . LEU A 1 86 ? -25.968 8.157 15.974 1.00 50.78 86 LEU A O 1
ATOM 694 N N . THR A 1 87 ? -26.245 10.374 16.204 1.00 49.34 87 THR A N 1
ATOM 695 C CA . THR A 1 87 ? -27.654 10.406 15.821 1.00 49.34 87 THR A CA 1
ATOM 696 C C . THR A 1 87 ? -27.739 10.138 14.324 1.00 49.34 87 THR A C 1
ATOM 698 O O . THR A 1 87 ? -27.361 10.978 13.507 1.00 49.34 87 THR A O 1
ATOM 701 N N . SER A 1 88 ? -28.196 8.943 13.969 1.00 51.91 88 SER A N 1
ATOM 702 C CA . SER A 1 88 ? -28.653 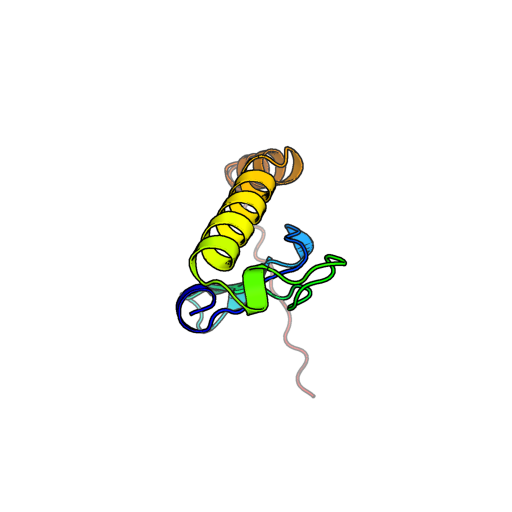8.609 12.628 1.00 51.91 88 SER A CA 1
ATOM 703 C C . SER A 1 88 ? -29.801 9.547 12.261 1.00 51.91 88 SER A C 1
ATOM 705 O O . SER A 1 88 ? -30.883 9.456 12.835 1.00 51.91 88 SER A O 1
ATOM 707 N N . HIS A 1 89 ? -29.557 10.468 11.333 1.00 46.94 89 HIS A N 1
ATOM 708 C CA . HIS A 1 89 ? -30.638 11.097 10.587 1.00 46.94 89 HIS A CA 1
ATOM 709 C C . HIS A 1 89 ? -31.059 10.113 9.493 1.00 46.94 89 HIS A C 1
ATOM 711 O O . HIS A 1 89 ? -30.277 9.824 8.588 1.00 46.94 89 HIS A O 1
ATOM 717 N N . GLU A 1 90 ? -32.259 9.555 9.635 1.00 42.72 90 GLU A N 1
ATOM 718 C CA . GLU A 1 90 ? -32.957 8.844 8.564 1.00 42.72 90 GLU A CA 1
ATOM 719 C C . GLU A 1 90 ? -33.344 9.847 7.463 1.00 42.72 90 GLU A C 1
ATOM 721 O O . GLU A 1 90 ? -33.693 10.995 7.759 1.00 42.72 90 GLU A O 1
ATOM 726 N N . ALA A 1 91 ? -33.216 9.412 6.209 1.00 36.91 91 ALA A N 1
ATOM 727 C CA . ALA A 1 91 ? -33.657 10.122 5.010 1.00 36.91 91 ALA A CA 1
ATOM 728 C C . ALA A 1 91 ? -35.036 9.619 4.573 1.00 36.91 91 ALA A C 1
ATOM 730 O O . ALA A 1 91 ? -35.293 8.407 4.764 1.00 36.91 91 ALA A O 1
#

Foldseek 3Di:
DCLVVLKAFQAFDPVQWDWDDPDPPDTDTDGRGHIDDDDPDRVSVVDSVVSVVRRVVRVVVHVPDVVVVVVVVVVVPPPPPPPPPPDDDDD

Organism: Salmonella enterica I (NCBI:txid59201)

Radius of gyration: 17.55 Å; chains: 1; bounding box: 45×22×44 Å